Protein AF-A0A534KHG7-F1 (afdb_monomer_lite)

Radius of gyration: 18.41 Å; chains: 1; bounding box: 43×43×61 Å

pLDDT: mean 88.53, std 11.57, range [44.22, 97.75]

Foldseek 3Di:
DDDPPVVVVVLVVLLQVLLVQLLQLLLQLLLCQVCVCVDPPHDPHRDPVVSLVSLLVSLLVSLLSHPDLVSQLSSLVVSLVSSLVSNLVVQVVCVVVVVDDDDNVCSSVVSCVRSVVSSVVSNVSNNVSNVNSNVVNVVVVVVVVVVVVVD

Structure (mmCIF, N/CA/C/O backbone):
data_AF-A0A534KHG7-F1
#
_entry.id   AF-A0A534KHG7-F1
#
loop_
_atom_site.group_PDB
_atom_site.id
_atom_site.type_symbol
_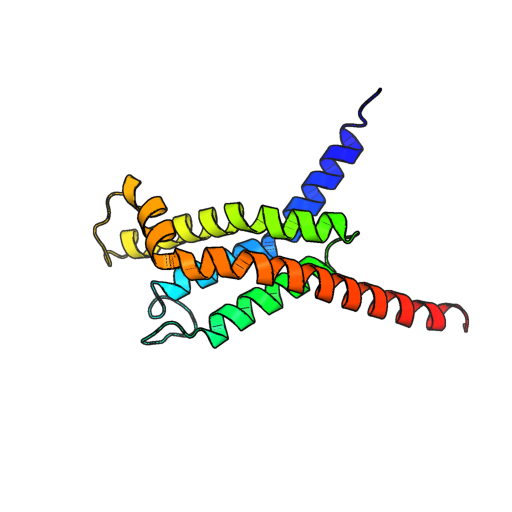atom_site.label_atom_id
_atom_site.label_alt_id
_atom_site.label_comp_id
_atom_site.label_asym_id
_atom_site.label_entity_id
_atom_site.label_seq_id
_atom_site.pdbx_PDB_ins_code
_atom_site.Cartn_x
_atom_site.Cartn_y
_atom_site.Cartn_z
_atom_site.occupancy
_atom_site.B_iso_or_equiv
_atom_site.auth_seq_id
_atom_site.auth_comp_id
_atom_site.auth_asym_id
_atom_site.auth_atom_id
_atom_site.pdbx_PDB_model_num
ATOM 1 N N . MET A 1 1 ? -22.670 29.061 10.679 1.00 51.19 1 MET A N 1
ATOM 2 C CA . MET A 1 1 ? -22.182 27.680 10.879 1.00 51.19 1 MET A CA 1
ATOM 3 C C . MET A 1 1 ? -20.673 27.780 11.065 1.00 51.19 1 MET A C 1
ATOM 5 O O . MET A 1 1 ? -19.969 27.990 10.090 1.00 51.19 1 MET A O 1
ATOM 9 N N . ASN A 1 2 ? -20.199 27.837 12.314 1.00 63.06 2 ASN A N 1
ATOM 10 C CA . ASN A 1 2 ? -18.795 28.132 12.614 1.00 63.06 2 ASN A CA 1
ATOM 11 C C . ASN A 1 2 ? -18.006 26.818 12.528 1.00 63.06 2 ASN A C 1
ATOM 13 O O . ASN A 1 2 ? -18.204 25.932 13.356 1.00 63.06 2 ASN A O 1
ATOM 17 N N . ILE A 1 3 ? -17.216 26.645 11.470 1.00 74.00 3 ILE A N 1
ATOM 18 C CA . ILE A 1 3 ? -16.398 25.445 11.276 1.00 74.00 3 ILE A CA 1
ATOM 19 C C . ILE A 1 3 ? -15.275 25.491 12.312 1.00 74.00 3 ILE A C 1
ATOM 21 O O . ILE A 1 3 ? -14.446 26.399 12.291 1.00 74.00 3 ILE A O 1
ATOM 25 N N . ASP A 1 4 ? -15.244 24.516 13.220 1.00 83.31 4 ASP A N 1
ATOM 26 C CA . ASP A 1 4 ? -14.118 24.351 14.136 1.00 83.31 4 ASP A CA 1
ATOM 27 C C . ASP A 1 4 ? -12.932 23.745 13.375 1.00 83.31 4 ASP A C 1
ATOM 29 O O . ASP A 1 4 ? -12.732 22.526 13.296 1.00 83.31 4 ASP A O 1
ATOM 33 N N . TRP A 1 5 ? -12.143 24.637 12.781 1.00 83.12 5 TRP A N 1
ATOM 34 C CA . TRP A 1 5 ? -10.946 24.322 12.008 1.00 83.12 5 TRP A CA 1
ATOM 35 C C . TRP A 1 5 ? -9.956 23.435 12.772 1.00 83.12 5 TRP A C 1
ATOM 37 O O . TRP A 1 5 ? -9.288 22.593 12.168 1.00 83.12 5 TRP A O 1
ATOM 47 N N . SER A 1 6 ? -9.895 23.551 14.102 1.00 86.44 6 SER A N 1
ATOM 48 C CA . SER A 1 6 ? -8.987 22.758 14.933 1.00 86.44 6 SER A CA 1
ATOM 49 C C . SER A 1 6 ? -9.395 21.282 15.001 1.00 86.44 6 SER A C 1
ATOM 51 O O . SER A 1 6 ? -8.548 20.382 15.018 1.00 86.44 6 SER A O 1
ATOM 53 N N . ALA A 1 7 ? -10.700 21.008 15.039 1.00 84.94 7 ALA A N 1
ATOM 54 C CA . ALA A 1 7 ? -11.245 19.657 15.057 1.00 84.94 7 ALA A CA 1
ATOM 55 C C . ALA A 1 7 ? -11.093 18.993 13.682 1.00 84.94 7 ALA A C 1
ATOM 57 O O . ALA A 1 7 ? -10.686 17.832 13.586 1.00 84.94 7 ALA A O 1
ATOM 58 N N . GLN A 1 8 ? -11.337 19.751 12.611 1.00 85.19 8 GLN A N 1
ATOM 59 C CA . GLN A 1 8 ? -11.199 19.262 11.242 1.00 85.19 8 GLN A CA 1
ATOM 60 C C . GLN A 1 8 ? -9.742 18.939 10.889 1.00 85.19 8 GLN A C 1
ATOM 62 O O . GLN A 1 8 ? -9.472 17.870 10.341 1.00 85.19 8 GLN A O 1
ATOM 67 N N . PHE A 1 9 ? -8.794 19.793 11.280 1.00 89.19 9 PHE A N 1
ATOM 68 C CA . PHE A 1 9 ? -7.367 19.539 11.077 1.00 89.19 9 PHE A CA 1
ATOM 69 C C . PHE A 1 9 ? -6.899 18.259 11.785 1.00 89.19 9 PHE A C 1
ATOM 71 O O . PHE A 1 9 ? -6.248 17.407 11.177 1.00 89.19 9 PHE A O 1
ATOM 78 N N . ARG A 1 10 ? -7.302 18.062 13.049 1.00 89.19 10 ARG A N 1
ATOM 79 C CA . ARG A 1 10 ? -6.991 16.835 13.804 1.00 89.19 10 ARG A CA 1
ATOM 80 C C . ARG A 1 10 ? -7.563 15.587 13.139 1.00 89.19 10 ARG A C 1
ATOM 82 O O . ARG A 1 10 ? -6.877 14.568 13.070 1.00 89.19 10 ARG A O 1
ATOM 89 N N . ARG A 1 11 ? -8.782 15.668 12.600 1.00 87.19 11 ARG A N 1
ATOM 90 C CA . ARG A 1 11 ? -9.397 14.567 11.848 1.00 87.19 11 ARG A CA 1
ATOM 91 C C . ARG A 1 11 ? -8.583 14.209 10.604 1.00 87.19 11 ARG A C 1
ATOM 93 O O . ARG A 1 11 ? -8.289 13.034 10.401 1.00 87.19 11 ARG A O 1
ATOM 100 N N . VAL A 1 12 ? -8.182 15.201 9.809 1.00 88.44 12 VAL A N 1
ATOM 101 C CA . VAL A 1 12 ? -7.363 14.993 8.601 1.00 88.44 12 VAL A CA 1
ATOM 102 C C . VAL A 1 12 ? -6.019 14.358 8.950 1.00 88.44 12 VAL A C 1
ATOM 104 O O . VAL A 1 12 ? -5.627 13.378 8.322 1.00 88.44 12 VAL A O 1
ATOM 107 N N . LEU A 1 13 ? -5.345 14.853 9.991 1.00 90.38 13 LEU A N 1
ATOM 108 C CA . LEU A 1 13 ? -4.064 14.304 10.435 1.00 90.38 13 LEU A CA 1
ATOM 109 C C . LEU A 1 13 ? -4.184 12.833 10.858 1.00 90.38 13 LEU A C 1
ATOM 111 O O . LEU A 1 13 ? -3.314 12.023 10.540 1.00 90.38 13 LEU A O 1
ATOM 115 N N . ARG A 1 14 ? -5.274 12.463 11.543 1.00 88.56 14 ARG A N 1
ATOM 116 C CA . ARG A 1 14 ? -5.538 11.063 11.903 1.00 88.56 14 ARG A CA 1
ATOM 117 C C . ARG A 1 14 ? -5.748 10.189 10.674 1.00 88.56 14 ARG A C 1
ATOM 119 O O . ARG A 1 14 ? -5.131 9.131 10.609 1.00 88.56 14 ARG A O 1
ATOM 126 N N . ILE A 1 15 ? -6.551 10.646 9.710 1.00 91.56 15 ILE A N 1
ATOM 127 C CA . ILE A 1 15 ? -6.797 9.927 8.450 1.00 91.56 15 ILE A CA 1
ATOM 128 C C . ILE A 1 15 ? -5.481 9.704 7.697 1.00 91.56 15 ILE A C 1
ATOM 130 O O . ILE A 1 15 ? -5.182 8.573 7.313 1.00 91.56 15 ILE A O 1
ATOM 134 N N . LEU A 1 16 ? -4.665 10.753 7.559 1.00 90.81 16 LEU A N 1
ATOM 135 C CA . LEU A 1 16 ? -3.343 10.667 6.936 1.00 90.81 16 LEU A CA 1
ATOM 136 C C . LEU A 1 16 ? -2.449 9.665 7.661 1.00 90.81 16 LEU A C 1
ATOM 138 O O . LEU A 1 16 ? -1.847 8.806 7.029 1.00 90.81 16 LEU A O 1
ATOM 142 N N . ARG A 1 17 ? -2.395 9.715 8.995 1.00 91.81 17 ARG A N 1
ATOM 143 C CA . ARG A 1 17 ? -1.602 8.758 9.775 1.00 91.81 17 ARG A CA 1
ATOM 144 C C . ARG A 1 17 ? -2.041 7.318 9.512 1.00 91.81 17 ARG A C 1
ATOM 146 O O . ARG A 1 17 ? -1.200 6.446 9.327 1.00 91.81 17 ARG A O 1
ATOM 153 N N . THR A 1 18 ? -3.348 7.066 9.481 1.00 92.75 18 THR A N 1
ATOM 154 C CA . THR A 1 18 ? -3.896 5.723 9.242 1.00 92.75 18 THR A CA 1
ATOM 155 C C . THR A 1 18 ? -3.683 5.230 7.814 1.00 92.75 18 THR A C 1
ATOM 157 O O . THR A 1 18 ? -3.604 4.021 7.609 1.00 92.75 18 THR A O 1
ATOM 160 N N . SER A 1 19 ? -3.546 6.132 6.836 1.00 94.50 19 SER A N 1
ATOM 161 C CA . SER A 1 19 ? -3.299 5.759 5.442 1.00 94.50 19 SER A CA 1
ATOM 162 C C . SER A 1 19 ? -1.830 5.451 5.145 1.00 94.50 19 SER A C 1
ATOM 164 O O . SER A 1 19 ? -1.561 4.825 4.127 1.00 94.50 19 SER A O 1
ATOM 166 N N . ILE A 1 20 ? -0.881 5.832 6.014 1.00 95.44 20 ILE A N 1
ATOM 167 C CA . ILE A 1 20 ? 0.563 5.611 5.792 1.00 95.44 20 ILE A CA 1
ATOM 168 C C . ILE A 1 20 ? 0.885 4.130 5.581 1.00 95.44 20 ILE A C 1
ATOM 170 O O . ILE A 1 20 ? 1.545 3.780 4.610 1.00 95.44 20 ILE A O 1
ATOM 174 N N . VAL A 1 21 ? 0.420 3.252 6.472 1.00 96.06 21 VAL A N 1
ATOM 175 C CA . VAL A 1 21 ? 0.745 1.816 6.415 1.00 96.06 21 VAL A CA 1
ATOM 176 C C . VAL A 1 21 ? 0.226 1.149 5.130 1.00 96.06 21 VAL A C 1
ATOM 178 O O . VAL A 1 21 ? 1.037 0.554 4.417 1.00 96.06 21 VAL A O 1
ATOM 181 N N . PRO A 1 22 ? -1.069 1.260 4.770 1.00 96.44 22 PRO A N 1
ATOM 182 C CA . PRO A 1 22 ? -1.561 0.712 3.507 1.00 96.44 22 PRO A CA 1
ATOM 183 C C . PRO A 1 22 ? -0.952 1.405 2.277 1.00 96.44 22 PRO A C 1
ATOM 185 O O . PRO A 1 22 ? -0.723 0.740 1.272 1.00 96.44 22 PRO A O 1
ATOM 188 N N . ALA A 1 23 ? -0.617 2.700 2.347 1.00 97.31 23 ALA A N 1
ATOM 189 C CA . ALA A 1 23 ? 0.064 3.394 1.252 1.00 97.31 23 ALA A CA 1
ATOM 190 C C . ALA A 1 23 ? 1.479 2.850 1.016 1.00 97.31 23 ALA A C 1
ATOM 192 O O . ALA A 1 23 ? 1.853 2.594 -0.125 1.00 97.31 23 ALA A O 1
ATOM 193 N N . LEU A 1 24 ? 2.254 2.629 2.081 1.00 97.25 24 LEU A N 1
ATOM 194 C CA . LEU A 1 24 ? 3.588 2.029 1.993 1.00 97.25 24 LEU A CA 1
ATOM 195 C C . LEU A 1 24 ? 3.522 0.616 1.413 1.00 97.25 24 LEU A C 1
ATOM 197 O O . LEU A 1 24 ? 4.305 0.283 0.527 1.00 97.25 24 LEU A O 1
ATOM 201 N N . ALA A 1 25 ? 2.565 -0.194 1.868 1.00 97.44 25 ALA A N 1
ATOM 202 C CA . ALA A 1 25 ? 2.354 -1.539 1.346 1.00 97.44 25 ALA A CA 1
ATOM 203 C C . ALA A 1 25 ? 1.962 -1.533 -0.136 1.00 97.44 25 ALA A C 1
ATOM 205 O O . ALA A 1 25 ? 2.487 -2.334 -0.908 1.00 97.44 25 ALA A O 1
ATOM 206 N N . LEU A 1 26 ? 1.093 -0.610 -0.554 1.00 97.75 26 LEU A N 1
ATOM 207 C CA . LEU A 1 26 ? 0.738 -0.433 -1.959 1.00 97.75 26 LEU A CA 1
ATOM 208 C C . LEU A 1 26 ? 1.942 0.007 -2.798 1.00 97.75 26 LEU A C 1
ATOM 210 O O . LEU A 1 26 ? 2.215 -0.598 -3.828 1.00 97.75 26 LEU A O 1
ATOM 214 N N . GLY A 1 27 ? 2.690 1.013 -2.342 1.00 96.88 27 GLY A N 1
ATOM 215 C CA . GLY A 1 27 ? 3.882 1.494 -3.041 1.00 96.88 27 GLY A CA 1
ATOM 216 C C . GLY A 1 27 ? 4.924 0.392 -3.224 1.00 96.88 27 GLY A C 1
ATOM 217 O O . GLY A 1 27 ? 5.421 0.176 -4.329 1.00 96.88 27 GLY A O 1
ATOM 218 N N . TYR A 1 28 ? 5.187 -0.363 -2.156 1.00 96.19 28 TYR A N 1
ATOM 219 C CA . TYR A 1 28 ? 6.080 -1.515 -2.188 1.00 96.19 28 TYR A CA 1
ATOM 220 C C . TYR A 1 28 ? 5.568 -2.624 -3.117 1.00 96.19 28 TYR A C 1
ATOM 222 O O . TYR A 1 28 ? 6.331 -3.103 -3.946 1.00 96.19 28 TYR A O 1
ATOM 230 N N . THR A 1 29 ? 4.301 -3.038 -3.017 1.00 96.94 29 THR A N 1
ATOM 231 C CA . THR A 1 29 ? 3.778 -4.159 -3.823 1.00 96.94 29 THR A CA 1
ATOM 232 C C . THR A 1 29 ? 3.641 -3.809 -5.301 1.00 96.94 29 THR A C 1
ATOM 234 O O . THR A 1 29 ? 3.900 -4.662 -6.146 1.00 96.94 29 THR A O 1
ATOM 237 N N . ALA A 1 30 ? 3.306 -2.559 -5.630 1.00 96.56 30 ALA A N 1
ATOM 238 C CA . ALA A 1 30 ? 3.332 -2.061 -7.001 1.00 96.56 30 ALA A CA 1
ATOM 239 C C . ALA A 1 30 ? 4.758 -2.100 -7.569 1.00 96.56 30 ALA A C 1
ATOM 241 O O . ALA A 1 30 ? 4.965 -2.603 -8.671 1.00 96.56 30 ALA A O 1
ATOM 242 N N . PHE A 1 31 ? 5.756 -1.664 -6.796 1.00 94.50 31 PHE A N 1
ATOM 243 C CA . PHE A 1 31 ? 7.158 -1.747 -7.204 1.00 94.50 31 PHE A CA 1
ATOM 244 C C . PHE A 1 31 ? 7.649 -3.204 -7.327 1.00 94.50 31 PHE A C 1
ATOM 246 O O . PHE A 1 31 ? 8.226 -3.567 -8.350 1.00 94.50 31 PHE A O 1
ATOM 253 N N . TYR A 1 32 ? 7.344 -4.061 -6.347 1.00 94.81 32 TYR A N 1
ATOM 254 C CA . TYR A 1 32 ? 7.644 -5.501 -6.349 1.00 94.81 32 TYR A CA 1
ATOM 255 C C . TYR A 1 32 ? 7.027 -6.220 -7.556 1.00 94.81 32 TYR A C 1
ATOM 257 O O . TYR A 1 32 ? 7.652 -7.108 -8.122 1.00 94.81 32 TYR A O 1
ATOM 265 N N . SER A 1 33 ? 5.827 -5.819 -7.990 1.00 95.06 33 SER A N 1
ATOM 266 C CA . SER A 1 33 ? 5.160 -6.440 -9.141 1.00 95.06 33 SER A CA 1
ATOM 267 C C . SER A 1 33 ? 5.889 -6.239 -10.469 1.00 95.06 33 SER A C 1
ATOM 269 O O . SER A 1 33 ? 5.744 -7.057 -11.371 1.00 95.06 33 SER A O 1
ATOM 271 N N . ILE A 1 34 ? 6.685 -5.173 -10.571 1.00 92.19 34 ILE A N 1
ATOM 272 C CA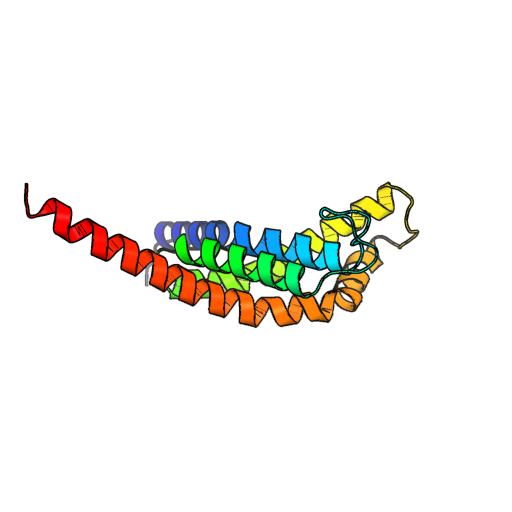 . ILE A 1 34 ? 7.461 -4.838 -11.768 1.00 92.19 34 ILE A CA 1
ATOM 273 C C . ILE A 1 34 ? 8.913 -5.300 -11.610 1.00 92.19 34 ILE A C 1
ATOM 275 O O . ILE A 1 34 ? 9.516 -5.796 -12.558 1.00 92.19 34 ILE A O 1
ATOM 279 N N . TYR A 1 35 ? 9.473 -5.156 -10.405 1.00 89.38 35 TYR A N 1
ATOM 280 C CA . TYR A 1 35 ? 10.877 -5.436 -10.105 1.00 89.38 35 TYR A CA 1
ATOM 281 C C . TYR A 1 35 ? 11.036 -6.420 -8.927 1.00 89.38 35 TYR A C 1
ATOM 283 O O . TYR A 1 35 ? 11.616 -6.067 -7.891 1.00 89.38 35 TYR A O 1
ATOM 291 N N . PRO A 1 36 ? 10.569 -7.676 -9.061 1.00 90.69 36 PRO A N 1
ATOM 292 C CA . PRO A 1 36 ? 10.653 -8.682 -7.994 1.00 90.69 36 PRO A CA 1
ATOM 293 C C . PRO A 1 36 ? 12.099 -9.079 -7.649 1.00 90.69 36 PRO A C 1
ATOM 295 O O . PRO A 1 36 ? 12.376 -9.569 -6.556 1.00 90.69 36 PRO A O 1
ATOM 298 N N . SER A 1 37 ? 13.043 -8.834 -8.559 1.00 88.38 37 SER A N 1
ATOM 299 C CA . SER A 1 37 ? 14.474 -9.081 -8.360 1.00 88.38 37 SER A CA 1
ATOM 300 C C . SER A 1 37 ? 15.201 -7.948 -7.623 1.00 88.38 37 SER A C 1
ATOM 302 O O . SER A 1 37 ? 16.270 -8.175 -7.061 1.00 88.38 37 SER A O 1
ATOM 304 N N . ALA A 1 38 ? 14.627 -6.740 -7.589 1.00 85.94 38 ALA A N 1
ATOM 305 C CA . ALA A 1 38 ? 15.198 -5.553 -6.938 1.00 85.94 38 ALA A CA 1
ATOM 306 C C . ALA A 1 38 ? 14.577 -5.276 -5.556 1.00 85.94 38 ALA A C 1
ATOM 308 O O . ALA A 1 38 ? 14.683 -4.178 -5.009 1.00 85.94 38 ALA A O 1
ATOM 309 N N . THR A 1 39 ? 13.871 -6.258 -5.006 1.00 86.62 39 THR A N 1
ATOM 310 C CA . THR A 1 39 ? 13.073 -6.144 -3.788 1.00 86.62 39 THR A CA 1
ATOM 311 C C . THR A 1 39 ? 13.213 -7.411 -2.951 1.00 86.62 39 THR A C 1
ATOM 313 O O . THR A 1 39 ? 13.703 -8.434 -3.417 1.00 86.62 39 THR A O 1
ATOM 316 N N . PHE A 1 40 ? 12.809 -7.347 -1.682 1.00 85.25 40 PHE A N 1
ATOM 317 C CA . PHE A 1 40 ? 12.720 -8.534 -0.835 1.00 85.25 40 PHE A CA 1
ATOM 318 C C . PHE A 1 40 ? 11.264 -9.003 -0.754 1.00 85.25 40 PHE A C 1
ATOM 320 O O . PHE A 1 40 ? 10.426 -8.152 -0.463 1.00 85.25 40 PHE A O 1
ATOM 327 N N . PRO A 1 41 ? 10.952 -10.302 -0.913 1.00 89.12 41 PRO A N 1
ATOM 328 C CA . PRO A 1 41 ? 11.885 -11.385 -1.219 1.00 89.12 41 PRO A CA 1
ATOM 329 C C . PRO A 1 41 ? 12.346 -11.343 -2.680 1.00 89.12 41 PRO A C 1
ATOM 331 O O . PRO A 1 41 ? 11.544 -11.113 -3.580 1.00 89.12 41 PRO A O 1
ATOM 334 N N . VAL A 1 42 ? 13.634 -11.612 -2.912 1.00 89.38 42 VAL A N 1
ATOM 335 C CA . VAL A 1 42 ? 14.188 -11.660 -4.272 1.00 89.38 42 VAL A CA 1
ATOM 336 C C . VAL A 1 42 ? 13.600 -12.867 -4.995 1.00 89.38 42 VAL A C 1
ATOM 338 O O . VAL A 1 42 ? 13.690 -13.995 -4.507 1.00 89.38 42 VAL A O 1
ATOM 341 N N . SER A 1 43 ? 12.981 -12.632 -6.148 1.00 90.44 43 SER A N 1
ATOM 342 C CA . SER A 1 43 ? 12.321 -13.669 -6.950 1.00 90.44 43 SER A CA 1
ATOM 343 C C . SER A 1 43 ? 12.455 -13.380 -8.446 1.00 90.44 43 SER A C 1
ATOM 345 O O . SER A 1 43 ? 12.689 -12.235 -8.836 1.00 90.44 43 SER A O 1
ATOM 347 N N . SER A 1 44 ? 12.348 -14.423 -9.280 1.00 86.62 44 SER A N 1
ATOM 348 C CA . SER A 1 44 ? 12.314 -14.264 -10.743 1.00 86.62 44 SER A CA 1
ATOM 349 C C . SER A 1 44 ? 11.034 -13.568 -11.194 1.00 86.62 44 SER A C 1
ATOM 351 O O . SER A 1 44 ? 11.081 -12.696 -12.053 1.00 86.62 44 SER A O 1
ATOM 353 N N . ASP A 1 45 ? 9.917 -13.923 -10.558 1.00 90.94 45 ASP A N 1
ATOM 354 C CA . ASP A 1 45 ? 8.579 -13.456 -10.889 1.00 90.94 45 ASP A CA 1
ATOM 355 C C . ASP A 1 45 ? 7.865 -12.948 -9.640 1.00 90.94 45 ASP A C 1
ATOM 357 O O . ASP A 1 45 ? 8.062 -13.452 -8.530 1.00 90.94 45 ASP A O 1
ATOM 361 N N . ALA A 1 46 ? 6.993 -11.961 -9.829 1.00 91.75 46 ALA A N 1
ATOM 362 C CA . ALA A 1 46 ? 6.212 -11.407 -8.739 1.00 91.75 46 ALA A CA 1
ATOM 363 C C . ALA A 1 46 ? 5.191 -12.430 -8.216 1.00 91.75 46 ALA A C 1
ATOM 365 O O . ALA A 1 46 ? 4.278 -12.860 -8.924 1.00 91.75 46 ALA A O 1
ATOM 366 N N . SER A 1 47 ? 5.303 -12.785 -6.935 1.00 94.00 47 SER A N 1
ATOM 367 C CA . SER A 1 47 ? 4.339 -13.667 -6.279 1.00 94.00 47 SER A CA 1
ATOM 368 C C . SER A 1 47 ? 3.035 -12.933 -5.969 1.00 94.00 47 SER A C 1
ATOM 370 O O . SER A 1 47 ? 2.974 -12.064 -5.095 1.00 94.00 47 SER A O 1
ATOM 372 N N . PHE A 1 48 ? 1.955 -13.343 -6.636 1.00 93.69 48 PHE A N 1
ATOM 373 C CA . PHE A 1 48 ? 0.609 -12.835 -6.367 1.00 93.69 48 PHE A CA 1
ATOM 374 C C . PHE A 1 48 ? 0.182 -13.052 -4.907 1.00 93.69 48 PHE A C 1
ATOM 376 O O . PHE A 1 48 ? -0.376 -12.154 -4.276 1.00 93.69 48 PHE A O 1
ATOM 383 N N . GLY A 1 49 ? 0.493 -14.225 -4.346 1.00 95.44 49 GLY A N 1
ATOM 384 C CA . GLY A 1 49 ? 0.194 -14.537 -2.949 1.00 95.44 49 GLY A CA 1
ATOM 385 C C . GLY A 1 49 ? 0.915 -13.602 -1.977 1.00 95.44 49 GLY A C 1
ATOM 386 O O . GLY A 1 49 ? 0.319 -13.161 -0.997 1.00 95.44 49 GLY A O 1
ATOM 387 N N . TRP A 1 50 ? 2.166 -13.239 -2.277 1.00 96.00 50 TRP A N 1
ATOM 388 C CA . TRP A 1 50 ? 2.930 -12.291 -1.467 1.00 96.00 50 TRP A CA 1
ATOM 389 C C . TRP A 1 50 ? 2.360 -10.871 -1.541 1.00 96.00 50 TRP A C 1
ATOM 391 O O . TRP A 1 50 ? 2.184 -10.225 -0.509 1.00 96.00 50 TRP A O 1
ATOM 401 N N . ILE A 1 51 ? 1.998 -10.414 -2.743 1.00 96.31 51 ILE A N 1
ATOM 402 C CA . ILE A 1 51 ? 1.341 -9.115 -2.949 1.00 96.31 51 ILE A CA 1
ATOM 403 C C . ILE A 1 51 ? 0.063 -9.025 -2.108 1.00 96.31 51 ILE A C 1
ATOM 405 O O . ILE A 1 51 ? -0.109 -8.071 -1.347 1.00 96.31 51 ILE A O 1
ATOM 409 N N . LEU A 1 52 ? -0.811 -10.033 -2.194 1.00 96.81 52 LEU A N 1
ATOM 410 C CA . LEU A 1 52 ? -2.055 -10.053 -1.425 1.00 96.81 52 LEU A CA 1
ATOM 411 C C . LEU A 1 52 ? -1.815 -10.102 0.082 1.00 96.81 52 LEU A C 1
ATOM 413 O O . LEU A 1 52 ? -2.500 -9.394 0.819 1.00 96.81 52 LEU A O 1
ATOM 417 N N . LEU A 1 53 ? -0.853 -10.906 0.539 1.00 96.94 53 LEU A N 1
ATOM 418 C CA . LEU A 1 53 ? -0.496 -10.996 1.951 1.00 96.94 53 LEU A CA 1
ATOM 419 C C . LEU A 1 53 ? -0.090 -9.620 2.491 1.00 96.94 53 LEU A C 1
ATOM 421 O O . LEU A 1 53 ? -0.670 -9.148 3.465 1.00 96.94 53 LEU A O 1
ATOM 425 N N . VAL A 1 54 ? 0.863 -8.955 1.831 1.00 97.50 54 VAL A N 1
ATOM 426 C CA . VAL A 1 54 ? 1.383 -7.654 2.268 1.00 97.50 54 VAL A CA 1
ATOM 427 C C . VAL A 1 54 ? 0.281 -6.595 2.272 1.00 97.50 54 VAL A C 1
ATOM 429 O O . VAL A 1 54 ? 0.125 -5.888 3.270 1.00 97.50 54 VAL A O 1
ATOM 432 N N . LEU A 1 55 ? -0.522 -6.519 1.205 1.00 97.50 55 LEU A N 1
ATOM 433 C CA . LEU A 1 55 ? -1.647 -5.586 1.128 1.00 97.50 55 LEU A CA 1
ATOM 434 C C . LEU A 1 55 ? -2.669 -5.841 2.240 1.00 97.50 55 LEU A C 1
ATOM 436 O O . LEU A 1 55 ? -3.057 -4.905 2.941 1.00 97.50 55 LEU A O 1
ATOM 440 N N . LEU A 1 56 ? -3.090 -7.092 2.438 1.00 97.00 56 LEU A N 1
ATOM 441 C CA . LEU A 1 56 ? -4.109 -7.437 3.426 1.00 97.00 56 LEU A CA 1
ATOM 442 C C . LEU A 1 56 ? -3.615 -7.172 4.849 1.00 97.00 56 LEU A C 1
ATOM 444 O O . LEU A 1 56 ? -4.314 -6.525 5.627 1.00 97.00 56 LEU A O 1
ATOM 448 N N . THR A 1 57 ? -2.405 -7.618 5.189 1.00 97.38 57 THR A N 1
ATOM 449 C CA . THR A 1 57 ? -1.820 -7.401 6.516 1.00 97.38 57 THR A CA 1
ATOM 450 C C . THR A 1 57 ? -1.696 -5.910 6.820 1.00 97.38 57 THR A C 1
ATOM 452 O O . THR A 1 57 ? -2.133 -5.462 7.882 1.00 97.38 57 THR A O 1
ATOM 455 N N . ALA A 1 58 ? -1.176 -5.116 5.883 1.00 97.12 58 ALA A N 1
ATOM 456 C CA . ALA A 1 58 ? -1.051 -3.672 6.055 1.00 97.12 58 ALA A CA 1
ATOM 457 C C . ALA A 1 58 ? -2.411 -2.974 6.187 1.00 97.12 58 ALA A C 1
ATOM 459 O O . ALA A 1 58 ? -2.572 -2.078 7.018 1.00 97.12 58 ALA A O 1
ATOM 460 N N . SER A 1 59 ? -3.405 -3.415 5.418 1.00 96.56 59 SER A N 1
ATOM 461 C CA . SER A 1 59 ? -4.766 -2.877 5.461 1.00 96.56 59 SER A CA 1
ATOM 462 C C . SER A 1 59 ? -5.460 -3.164 6.787 1.00 96.56 59 SER A C 1
ATOM 464 O O . SER A 1 59 ? -6.086 -2.273 7.357 1.00 96.56 59 SER A O 1
ATOM 466 N N . VAL A 1 60 ? -5.300 -4.378 7.324 1.00 97.25 60 VAL A N 1
ATOM 467 C CA . VAL A 1 60 ? -5.791 -4.744 8.661 1.00 97.25 60 VAL A CA 1
ATOM 468 C C . VAL A 1 60 ? -5.130 -3.877 9.730 1.00 97.25 60 VAL A C 1
ATOM 470 O O . VAL A 1 60 ? -5.819 -3.314 10.582 1.00 97.25 60 VAL A O 1
ATOM 473 N N . VAL A 1 61 ? -3.811 -3.693 9.657 1.00 96.19 61 VAL A N 1
ATOM 474 C CA . VAL A 1 61 ? -3.068 -2.833 10.588 1.00 96.19 61 VAL A CA 1
ATOM 475 C C . VAL A 1 61 ? -3.519 -1.371 10.490 1.00 96.19 61 VAL A C 1
ATOM 477 O O . VAL A 1 61 ? -3.683 -0.715 11.520 1.00 96.19 61 VAL A O 1
ATOM 480 N N . GLY A 1 62 ? -3.760 -0.852 9.283 1.00 93.38 62 GLY A N 1
ATOM 481 C CA . GLY A 1 62 ? -4.333 0.481 9.072 1.00 93.38 62 GLY A CA 1
ATOM 482 C C . GLY A 1 62 ? -5.733 0.606 9.681 1.00 93.38 62 GLY A C 1
ATOM 483 O O . GLY A 1 62 ? -6.011 1.550 10.424 1.00 93.38 62 GLY A O 1
ATOM 484 N N . GLY A 1 63 ? -6.583 -0.402 9.464 1.00 93.38 63 GLY A N 1
ATOM 485 C CA . GLY A 1 63 ? -7.916 -0.507 10.055 1.00 93.38 63 GLY A CA 1
ATOM 486 C C . GLY A 1 63 ? -7.893 -0.475 11.581 1.00 93.38 63 GLY A C 1
ATOM 487 O O . GLY A 1 63 ? -8.658 0.268 12.183 1.00 93.38 63 GLY A O 1
ATOM 488 N N . MET A 1 64 ? -6.973 -1.193 12.228 1.00 94.62 64 MET A N 1
ATOM 489 C CA . MET A 1 64 ? -6.843 -1.207 13.694 1.00 94.62 64 MET A CA 1
ATOM 490 C C . MET A 1 64 ? -6.442 0.153 14.297 1.00 94.62 64 MET A C 1
ATOM 492 O O . MET A 1 64 ? -6.711 0.414 15.474 1.00 94.62 64 MET A O 1
ATOM 496 N N . GLN A 1 65 ? -5.786 1.021 13.523 1.00 93.06 65 GLN A N 1
ATOM 497 C CA . GLN A 1 65 ? -5.314 2.328 13.994 1.00 93.06 65 GLN A CA 1
ATOM 498 C C . GLN A 1 65 ? -6.392 3.415 13.968 1.00 93.06 65 GLN A C 1
ATOM 500 O O . GLN A 1 65 ? -6.297 4.380 14.734 1.00 93.06 65 GLN A O 1
ATOM 505 N N . ALA A 1 66 ? -7.393 3.284 13.097 1.00 91.31 66 ALA A N 1
ATOM 506 C CA . ALA A 1 66 ? -8.457 4.270 12.953 1.00 91.31 66 ALA A CA 1
ATOM 507 C C . ALA A 1 66 ? -9.378 4.299 14.178 1.00 91.31 66 ALA A C 1
ATOM 509 O O . ALA A 1 66 ? -9.618 3.274 14.820 1.00 91.31 66 ALA A O 1
ATOM 510 N N . GLU A 1 67 ? -9.889 5.480 14.539 1.00 88.19 67 GLU A N 1
ATOM 511 C CA . GLU A 1 67 ? -10.795 5.600 15.683 1.00 88.19 67 GLU A CA 1
ATOM 512 C C . GLU A 1 67 ? -12.200 5.113 15.368 1.00 88.19 67 GLU A C 1
ATO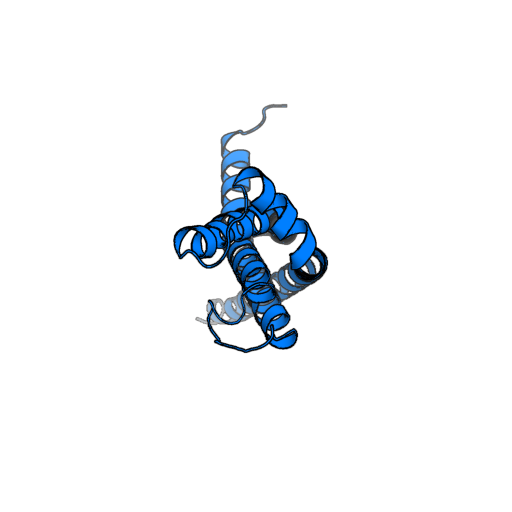M 514 O O . GLU A 1 67 ? -12.802 4.473 16.229 1.00 88.19 67 GLU A O 1
ATOM 519 N N . TYR A 1 68 ? -12.651 5.377 14.144 1.00 90.25 68 TYR A N 1
ATOM 520 C CA . TYR A 1 68 ? -13.977 5.052 13.641 1.00 90.25 68 TYR A CA 1
ATOM 521 C C . TYR A 1 68 ? -13.875 4.347 12.289 1.00 90.25 68 TYR A C 1
ATOM 523 O O . TYR A 1 68 ? -12.972 4.636 11.499 1.00 90.25 68 TYR A O 1
ATOM 531 N N . LEU A 1 69 ? -14.868 3.513 11.969 1.00 90.38 69 LEU A N 1
ATOM 532 C CA . LEU A 1 69 ? -14.954 2.835 10.674 1.00 90.38 69 LEU A CA 1
ATOM 533 C C . LEU A 1 69 ? -14.912 3.817 9.497 1.00 90.38 69 LEU A C 1
ATOM 535 O O . LEU A 1 69 ? -14.204 3.580 8.524 1.00 90.38 69 LEU A O 1
ATOM 539 N N . GLN A 1 70 ? -15.608 4.952 9.599 1.00 93.06 70 GLN A N 1
ATOM 540 C CA . GLN A 1 70 ? -15.597 5.959 8.537 1.00 93.06 70 GLN A CA 1
ATOM 541 C C . GLN A 1 70 ? -14.183 6.504 8.275 1.00 93.06 70 GLN A C 1
ATOM 543 O O . GLN A 1 70 ? -13.808 6.693 7.124 1.00 93.06 70 GLN A O 1
ATOM 548 N N . GLU A 1 71 ? -13.382 6.732 9.321 1.00 91.56 71 GLU A N 1
ATOM 549 C CA . GLU A 1 71 ? -11.989 7.167 9.157 1.00 91.56 71 GLU A CA 1
ATOM 550 C C . GLU A 1 71 ? -11.140 6.070 8.510 1.00 91.56 71 GLU A C 1
ATOM 552 O O . GLU A 1 71 ? -10.356 6.371 7.616 1.00 91.56 71 GLU A O 1
ATOM 557 N N . ALA A 1 72 ? -11.342 4.808 8.904 1.00 92.56 72 ALA A N 1
ATOM 558 C CA . ALA A 1 72 ? -10.638 3.661 8.332 1.00 92.56 72 ALA A CA 1
ATOM 559 C C . ALA A 1 72 ? -10.901 3.521 6.824 1.00 92.56 72 ALA A C 1
ATOM 561 O O . ALA A 1 72 ? -9.970 3.336 6.044 1.00 92.56 72 ALA A O 1
ATOM 562 N N . LEU A 1 73 ? -12.163 3.661 6.408 1.00 94.69 73 LEU A N 1
ATOM 563 C CA . LEU A 1 73 ? -12.560 3.584 5.001 1.00 94.69 73 LEU A CA 1
ATOM 564 C C . LEU A 1 73 ? -12.006 4.761 4.191 1.00 94.69 73 LEU A C 1
ATOM 566 O O . LEU A 1 73 ? -11.472 4.562 3.104 1.00 94.69 73 LEU A O 1
ATOM 570 N N . VAL A 1 74 ? -12.068 5.985 4.724 1.00 95.44 74 VAL A N 1
ATOM 571 C CA . VAL A 1 74 ? -11.487 7.155 4.044 1.00 95.44 74 VAL A CA 1
ATOM 572 C C . VAL A 1 74 ? -9.968 7.015 3.929 1.00 95.44 74 VAL A C 1
ATOM 574 O O . VAL A 1 74 ? -9.408 7.311 2.878 1.00 95.44 74 VAL A O 1
ATOM 577 N N . ALA A 1 75 ? -9.297 6.514 4.967 1.00 93.69 75 ALA A N 1
ATOM 578 C CA . ALA A 1 75 ? -7.862 6.255 4.942 1.00 93.69 75 ALA A CA 1
ATOM 579 C C . ALA A 1 75 ? -7.477 5.165 3.930 1.00 93.69 75 ALA A C 1
ATOM 581 O O . ALA A 1 75 ? -6.468 5.312 3.243 1.00 93.69 75 ALA A O 1
ATOM 582 N N . ALA A 1 76 ? -8.291 4.115 3.788 1.00 93.88 76 ALA A N 1
ATOM 583 C CA . ALA A 1 76 ? -8.112 3.066 2.782 1.00 93.88 76 ALA A CA 1
ATOM 584 C C . ALA A 1 76 ? -8.153 3.617 1.346 1.00 93.88 76 ALA A C 1
ATOM 586 O O . ALA A 1 76 ? -7.351 3.206 0.508 1.00 93.88 76 ALA A O 1
ATOM 587 N N . VAL A 1 77 ? -9.041 4.581 1.076 1.00 95.75 77 VAL A N 1
ATOM 588 C CA . VAL A 1 77 ? -9.111 5.278 -0.219 1.00 95.75 77 VAL A CA 1
ATOM 589 C C . VAL A 1 77 ? -7.949 6.258 -0.384 1.00 95.75 77 VAL A C 1
ATOM 591 O O . VAL A 1 77 ? -7.308 6.277 -1.430 1.00 95.75 77 VAL A O 1
ATOM 594 N N . ALA A 1 78 ? -7.629 7.036 0.653 1.00 95.38 78 ALA A N 1
ATOM 595 C CA . ALA A 1 78 ? -6.516 7.988 0.639 1.00 95.38 78 ALA A CA 1
ATOM 596 C C . ALA A 1 78 ? -5.148 7.304 0.473 1.00 95.38 78 ALA A C 1
ATOM 598 O O . ALA A 1 78 ? -4.208 7.911 -0.037 1.00 95.38 78 ALA A O 1
ATOM 599 N N . ALA A 1 79 ? -5.033 6.033 0.860 1.00 95.69 79 ALA A N 1
ATOM 600 C CA . ALA A 1 79 ? -3.833 5.237 0.658 1.00 95.69 79 ALA A CA 1
ATOM 601 C C . ALA A 1 79 ? -3.525 4.972 -0.824 1.00 95.69 79 ALA A C 1
ATOM 603 O O . ALA A 1 79 ? -2.359 4.780 -1.154 1.00 95.69 79 ALA A O 1
ATOM 604 N N . LEU A 1 80 ? -4.525 5.002 -1.717 1.00 95.81 80 LEU A N 1
ATOM 605 C CA . LEU A 1 80 ? -4.332 4.766 -3.152 1.00 95.81 80 LEU A CA 1
ATOM 606 C C . LEU A 1 80 ? -3.425 5.817 -3.815 1.00 95.81 80 LEU A C 1
ATOM 608 O O . LEU A 1 80 ? -2.374 5.434 -4.333 1.00 95.81 80 LEU A O 1
ATOM 612 N N . PRO A 1 81 ? -3.752 7.129 -3.791 1.00 96.50 81 PRO A N 1
ATOM 613 C CA . PRO A 1 81 ? -2.888 8.139 -4.399 1.00 96.50 81 PRO A CA 1
ATOM 614 C C . PRO A 1 81 ? -1.521 8.222 -3.709 1.00 96.50 81 PRO A C 1
ATOM 616 O O . PRO A 1 81 ? -0.514 8.439 -4.378 1.00 96.50 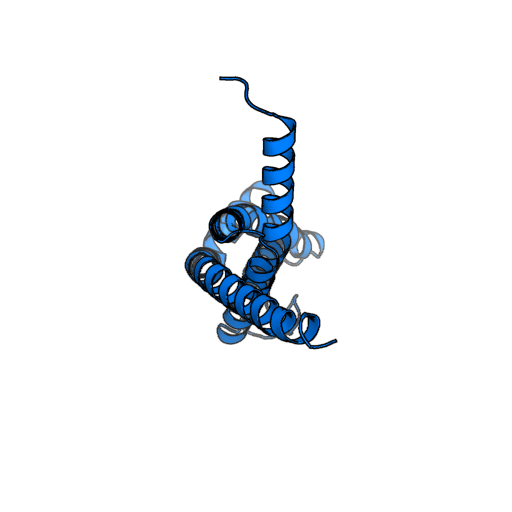81 PRO A O 1
ATOM 619 N N . LEU A 1 82 ? -1.463 8.005 -2.389 1.00 96.31 82 LEU A N 1
ATOM 620 C CA . LEU A 1 82 ? -0.204 8.001 -1.641 1.00 96.31 82 LEU A CA 1
ATOM 621 C C . LEU A 1 82 ? 0.690 6.819 -2.036 1.00 96.31 82 LEU A C 1
ATOM 623 O O . LEU A 1 82 ? 1.878 7.003 -2.285 1.00 96.31 82 LEU A O 1
ATOM 627 N N . GLY A 1 83 ? 0.127 5.615 -2.125 1.00 96.88 83 GLY A N 1
ATOM 628 C CA . GLY A 1 83 ? 0.855 4.419 -2.533 1.00 96.88 83 GLY A CA 1
ATOM 629 C C . GLY A 1 83 ? 1.304 4.482 -3.987 1.00 96.88 83 GLY A C 1
ATOM 630 O O . GLY A 1 83 ? 2.435 4.113 -4.284 1.00 96.88 83 GLY A O 1
ATOM 631 N N . PHE A 1 84 ? 0.478 5.036 -4.878 1.00 96.38 84 PHE A N 1
ATOM 632 C CA . PHE A 1 84 ? 0.881 5.306 -6.257 1.00 96.38 84 PHE A CA 1
ATOM 633 C C . PHE A 1 84 ? 2.067 6.278 -6.324 1.00 96.38 84 PHE A C 1
ATOM 635 O O . PHE A 1 84 ? 3.069 5.974 -6.966 1.00 96.38 84 PHE A O 1
ATOM 642 N N . ALA A 1 85 ? 1.998 7.410 -5.617 1.00 96.25 85 ALA A N 1
ATOM 643 C CA . ALA A 1 85 ? 3.102 8.367 -5.566 1.00 96.25 85 ALA A CA 1
ATOM 644 C C . ALA A 1 85 ? 4.392 7.725 -5.024 1.00 96.25 85 ALA A C 1
ATOM 646 O O . ALA A 1 85 ? 5.472 7.953 -5.565 1.00 96.25 85 ALA A O 1
ATOM 647 N N . LEU A 1 86 ? 4.281 6.870 -4.004 1.00 95.88 86 LEU A N 1
ATOM 648 C CA . LEU A 1 86 ? 5.410 6.105 -3.474 1.00 95.88 86 LEU A CA 1
ATOM 649 C C . LEU A 1 86 ? 5.974 5.109 -4.492 1.00 95.88 86 LEU A C 1
ATOM 651 O O . LEU A 1 86 ? 7.189 5.029 -4.632 1.00 95.88 86 LEU A O 1
ATOM 655 N N . ALA A 1 87 ? 5.129 4.386 -5.230 1.00 94.31 87 ALA A N 1
ATOM 656 C CA . ALA A 1 87 ? 5.578 3.482 -6.289 1.00 94.31 87 ALA A CA 1
ATOM 657 C C . ALA A 1 87 ? 6.354 4.234 -7.381 1.00 94.31 87 ALA A C 1
ATOM 659 O O . ALA A 1 87 ? 7.406 3.774 -7.816 1.00 94.31 87 ALA A O 1
ATOM 660 N N . VAL A 1 88 ? 5.873 5.418 -7.776 1.00 92.94 88 VAL A N 1
ATOM 661 C CA . VAL A 1 88 ? 6.562 6.307 -8.724 1.00 92.94 88 VAL A CA 1
ATOM 662 C C . VAL A 1 88 ? 7.916 6.755 -8.179 1.00 92.94 88 VAL A C 1
ATOM 664 O O . VAL A 1 88 ? 8.914 6.662 -8.887 1.00 92.94 88 VAL A O 1
ATOM 667 N N . LEU A 1 89 ? 7.979 7.183 -6.915 1.00 92.69 89 LEU A N 1
ATOM 668 C CA . LEU A 1 89 ? 9.239 7.561 -6.267 1.00 92.69 89 LEU A CA 1
ATOM 669 C C . LEU A 1 89 ? 10.233 6.393 -6.219 1.00 92.69 89 LEU A C 1
ATOM 671 O O . LEU A 1 89 ? 11.407 6.574 -6.535 1.00 92.69 89 LEU A O 1
ATOM 675 N N . LEU A 1 90 ? 9.766 5.190 -5.880 1.00 90.94 90 LEU A N 1
ATOM 676 C CA . LEU A 1 90 ? 10.595 3.984 -5.877 1.00 90.94 90 LEU A CA 1
ATOM 677 C C . LEU A 1 90 ? 11.069 3.622 -7.285 1.00 90.94 90 LEU A C 1
ATOM 679 O O . LEU A 1 90 ? 12.219 3.235 -7.449 1.00 90.94 90 LEU A O 1
ATOM 683 N N . ALA A 1 91 ? 10.245 3.810 -8.313 1.00 87.75 91 ALA A N 1
ATOM 684 C CA . ALA A 1 91 ? 10.601 3.517 -9.700 1.00 87.75 91 ALA A CA 1
ATOM 685 C C . ALA A 1 91 ? 11.739 4.387 -10.253 1.00 87.75 91 ALA A C 1
ATOM 687 O O . ALA A 1 91 ? 12.413 3.974 -11.194 1.00 87.75 91 ALA A O 1
ATOM 688 N N . PHE A 1 92 ? 12.024 5.541 -9.643 1.00 85.00 92 PHE A N 1
ATOM 689 C CA . PHE A 1 92 ? 13.230 6.301 -9.975 1.00 85.00 92 PHE A CA 1
ATOM 690 C C . PHE A 1 92 ? 14.518 5.608 -9.514 1.00 85.00 92 PHE A C 1
ATOM 692 O O . PHE A 1 92 ? 15.561 5.805 -10.133 1.00 85.00 92 PHE A O 1
ATOM 699 N N . THR A 1 93 ? 14.475 4.765 -8.475 1.00 82.38 93 THR A N 1
ATOM 700 C CA . THR A 1 93 ? 15.676 4.077 -7.965 1.00 82.38 93 THR A CA 1
ATOM 701 C C . THR A 1 93 ? 16.348 3.148 -8.988 1.00 82.38 93 THR A C 1
ATOM 703 O O . THR A 1 93 ? 17.556 3.304 -9.171 1.00 82.38 93 THR A O 1
ATOM 706 N N . PRO A 1 94 ? 15.649 2.258 -9.730 1.00 73.38 94 PRO A N 1
ATOM 707 C CA . PRO A 1 94 ? 16.283 1.486 -10.800 1.00 73.38 94 PRO A CA 1
ATOM 708 C C . PRO A 1 94 ? 16.776 2.366 -11.957 1.00 73.38 94 PRO A C 1
ATOM 710 O O . PRO A 1 94 ? 17.780 2.026 -12.580 1.00 73.38 94 PRO A O 1
ATOM 713 N N . GLY A 1 95 ? 16.135 3.513 -12.214 1.00 70.38 95 GLY A N 1
ATOM 714 C CA . GLY A 1 95 ? 16.630 4.508 -13.172 1.00 70.38 95 GLY A CA 1
ATOM 715 C C . GLY A 1 95 ? 17.992 5.079 -12.762 1.00 70.38 95 GLY A C 1
ATOM 716 O O . GLY A 1 95 ? 18.925 5.085 -13.561 1.00 70.38 95 GLY A O 1
ATOM 717 N N . PHE A 1 96 ? 18.154 5.468 -11.493 1.00 72.56 96 PHE A N 1
ATOM 718 C CA . PHE A 1 96 ? 19.448 5.917 -10.956 1.00 72.56 96 PHE A CA 1
ATOM 719 C C . PHE A 1 96 ? 20.497 4.802 -10.892 1.00 72.56 96 PHE A C 1
ATOM 721 O O . PHE A 1 96 ? 21.683 5.071 -11.057 1.00 72.56 96 PHE A O 1
ATOM 728 N N . ALA A 1 97 ? 20.071 3.555 -10.682 1.00 71.56 97 ALA A N 1
ATOM 729 C CA . ALA A 1 97 ? 20.948 2.387 -10.706 1.00 71.56 97 ALA A CA 1
ATOM 730 C C . ALA A 1 97 ? 21.366 1.959 -12.130 1.00 71.56 97 ALA A C 1
ATOM 732 O O . ALA A 1 97 ? 22.125 1.004 -12.274 1.00 71.56 97 ALA A O 1
ATOM 733 N N . GLY A 1 98 ? 20.880 2.639 -13.177 1.00 67.38 98 GLY A N 1
ATOM 734 C CA . GLY A 1 98 ? 21.219 2.351 -14.573 1.00 67.38 98 GLY A CA 1
ATOM 735 C C . GLY A 1 98 ? 20.523 1.119 -15.154 1.00 67.38 98 GLY A C 1
ATOM 736 O O . GLY A 1 98 ? 20.948 0.616 -16.191 1.00 67.38 98 GLY A O 1
ATOM 737 N N . LEU A 1 99 ? 19.463 0.620 -14.510 1.00 70.06 99 LEU A N 1
ATOM 738 C CA . LEU A 1 99 ? 18.748 -0.578 -14.960 1.00 70.06 99 LEU A CA 1
ATOM 739 C C . LEU A 1 99 ? 17.827 -0.300 -16.159 1.00 70.06 99 LEU A C 1
ATOM 741 O O . LEU A 1 99 ? 17.578 -1.211 -16.942 1.00 70.06 99 LEU A O 1
ATOM 745 N N . TYR A 1 100 ? 17.350 0.942 -16.327 1.00 67.12 100 TYR A N 1
ATOM 746 C CA . TYR A 1 100 ? 16.500 1.356 -17.451 1.00 67.12 100 TYR A CA 1
ATOM 747 C C . TYR A 1 100 ? 16.718 2.826 -17.824 1.00 67.12 100 TYR A C 1
ATOM 749 O O . TYR A 1 100 ? 16.930 3.674 -16.960 1.00 67.12 100 TYR A O 1
ATOM 757 N N . LEU A 1 101 ? 16.589 3.132 -19.118 1.00 67.38 101 LEU A N 1
ATOM 758 C CA . LEU A 1 101 ? 16.582 4.491 -19.662 1.00 67.38 101 LEU A CA 1
ATOM 759 C C . LEU A 1 101 ? 15.137 4.898 -19.972 1.00 67.38 101 LEU A C 1
ATOM 761 O O . LEU A 1 101 ? 14.678 4.800 -21.107 1.00 67.38 101 LEU A O 1
ATOM 765 N N . LEU A 1 102 ? 14.402 5.302 -18.939 1.00 72.38 102 LEU A N 1
ATOM 766 C CA . LEU A 1 102 ? 13.085 5.922 -19.078 1.00 72.38 102 LEU A CA 1
ATOM 767 C C . LEU A 1 102 ? 13.222 7.431 -18.919 1.00 72.38 102 LEU A C 1
ATOM 769 O O . LEU A 1 102 ? 13.916 7.911 -18.021 1.00 72.38 102 LEU A O 1
ATOM 773 N N . GLU A 1 103 ? 12.527 8.183 -19.768 1.00 84.62 103 GLU A N 1
ATOM 774 C CA . GLU A 1 103 ? 12.384 9.617 -19.557 1.00 84.62 103 GLU A CA 1
ATOM 775 C C . GLU A 1 103 ? 11.654 9.859 -18.219 1.00 84.62 103 GLU A C 1
ATOM 777 O O . GLU A 1 103 ? 10.630 9.214 -17.967 1.00 84.62 103 GLU A O 1
ATOM 782 N N . PRO A 1 104 ? 12.130 10.765 -17.343 1.00 82.44 104 PRO A N 1
ATOM 783 C CA . PRO A 1 104 ? 11.523 10.995 -16.027 1.00 82.44 104 PRO A CA 1
ATOM 784 C C . PRO A 1 104 ? 10.016 11.289 -16.069 1.00 82.44 104 PRO A C 1
ATOM 786 O O . PRO A 1 104 ? 9.272 10.883 -15.177 1.00 82.44 104 PRO A O 1
ATOM 789 N N . SER A 1 105 ? 9.564 11.963 -17.129 1.00 87.81 105 SER A N 1
ATOM 790 C CA . SER A 1 105 ? 8.161 12.294 -17.400 1.00 87.81 105 SER A CA 1
ATOM 791 C C . SER A 1 105 ? 7.280 11.060 -17.644 1.00 87.81 105 SER A C 1
ATOM 793 O O . SER A 1 105 ? 6.082 11.096 -17.362 1.00 87.81 105 SER A O 1
ATOM 795 N N . ALA A 1 106 ? 7.860 9.951 -18.111 1.00 89.31 106 ALA A N 1
ATOM 796 C CA . ALA A 1 106 ? 7.149 8.718 -18.440 1.00 89.31 106 ALA A CA 1
ATOM 797 C C . ALA A 1 106 ? 6.971 7.771 -17.239 1.00 89.31 106 ALA A C 1
ATOM 799 O O . ALA A 1 106 ? 6.121 6.880 -17.288 1.00 89.31 106 ALA A O 1
ATOM 800 N N . VAL A 1 107 ? 7.725 7.958 -16.148 1.00 89.50 107 VAL A N 1
ATOM 801 C CA . VAL A 1 107 ? 7.715 7.058 -14.977 1.00 89.50 107 VAL A CA 1
ATOM 802 C C . VAL A 1 107 ? 6.314 6.881 -14.365 1.00 89.50 107 VAL A C 1
ATOM 804 O O . VAL A 1 107 ? 5.926 5.735 -14.123 1.00 89.50 107 VAL A O 1
ATOM 807 N N . PRO A 1 108 ? 5.494 7.935 -14.157 1.00 91.38 108 PRO A N 1
ATOM 808 C CA . PRO A 1 108 ? 4.142 7.758 -13.625 1.00 91.38 108 PRO A CA 1
ATOM 809 C C . PRO A 1 108 ? 3.247 6.905 -14.529 1.00 91.38 108 PRO A C 1
ATOM 811 O O . PRO A 1 108 ? 2.510 6.051 -14.037 1.00 91.38 108 PRO A O 1
ATOM 814 N N . PHE A 1 109 ? 3.331 7.106 -15.847 1.00 92.25 109 PHE A N 1
ATOM 815 C CA . PHE A 1 109 ? 2.551 6.337 -16.817 1.00 92.25 109 PHE A CA 1
ATOM 816 C C . PHE A 1 109 ? 3.003 4.877 -16.868 1.00 92.25 109 PHE A C 1
ATOM 818 O O . PHE A 1 109 ? 2.171 3.973 -16.863 1.00 92.25 109 PHE A O 1
ATOM 825 N N . PHE A 1 110 ? 4.316 4.644 -16.840 1.00 91.12 110 PHE A N 1
ATOM 826 C CA . PHE A 1 110 ? 4.897 3.309 -16.760 1.00 91.12 110 PHE A CA 1
ATOM 827 C C . PHE A 1 110 ? 4.364 2.544 -15.538 1.00 91.12 110 PHE A C 1
ATOM 829 O O . PHE A 1 110 ? 3.857 1.432 -15.675 1.00 91.12 110 PHE A O 1
ATOM 836 N N . ILE A 1 111 ? 4.378 3.165 -14.355 1.00 93.38 111 ILE A N 1
ATOM 837 C CA . ILE A 1 111 ? 3.845 2.548 -13.132 1.00 93.38 111 ILE A CA 1
ATOM 838 C C . ILE A 1 111 ? 2.346 2.286 -13.246 1.00 93.38 111 ILE A C 1
ATOM 840 O O . ILE A 1 111 ? 1.893 1.192 -12.915 1.00 93.38 111 ILE A O 1
ATOM 844 N N . ALA A 1 112 ? 1.575 3.252 -13.746 1.00 93.19 112 ALA A N 1
ATOM 845 C CA . ALA A 1 112 ? 0.137 3.089 -13.919 1.00 93.19 112 ALA A CA 1
ATOM 846 C C . ALA A 1 112 ? -0.207 1.926 -14.862 1.00 93.19 112 ALA A C 1
ATOM 848 O O . ALA A 1 112 ? -1.160 1.202 -14.594 1.00 93.19 112 ALA A O 1
ATOM 849 N N . HIS A 1 113 ? 0.568 1.733 -15.932 1.00 93.75 113 HIS A N 1
ATOM 850 C CA . HIS A 1 113 ? 0.348 0.673 -16.911 1.00 93.75 113 HIS A CA 1
ATOM 851 C C . HIS A 1 113 ? 0.721 -0.709 -16.360 1.00 93.75 113 HIS A C 1
ATOM 853 O O . HIS A 1 113 ? -0.098 -1.626 -16.385 1.00 93.75 113 HIS A O 1
ATOM 859 N N . PHE A 1 114 ? 1.935 -0.857 -15.822 1.00 92.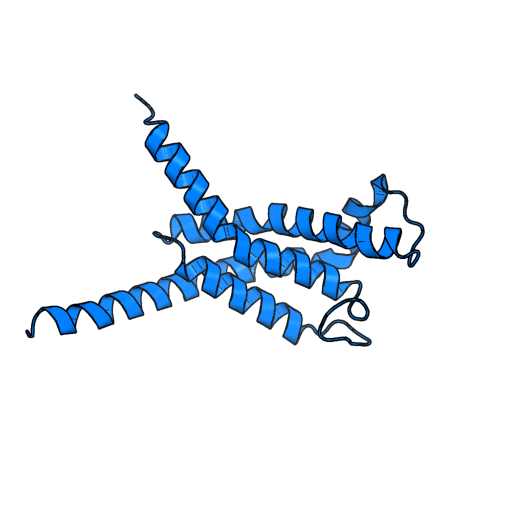31 114 PHE A N 1
ATOM 860 C CA . PHE A 1 114 ? 2.458 -2.167 -15.426 1.00 92.31 114 PHE A CA 1
ATOM 861 C C . PHE A 1 114 ? 1.972 -2.635 -14.049 1.00 92.31 114 PHE A C 1
ATOM 863 O O . PHE A 1 114 ? 1.804 -3.834 -13.844 1.00 92.31 114 PHE A O 1
ATOM 870 N N . ALA A 1 115 ? 1.666 -1.720 -13.124 1.00 94.31 115 ALA A N 1
ATOM 871 C CA . ALA A 1 115 ? 1.124 -2.066 -11.807 1.00 94.31 115 ALA A CA 1
ATOM 872 C C . ALA A 1 115 ? -0.412 -1.967 -11.732 1.00 94.31 115 ALA A C 1
ATOM 874 O O . ALA A 1 115 ? -0.969 -2.052 -10.635 1.00 94.31 115 ALA A O 1
ATOM 875 N N . VAL A 1 116 ? -1.119 -1.801 -12.861 1.00 93.75 116 VAL A N 1
ATOM 876 C CA . VAL A 1 116 ? -2.575 -1.551 -12.882 1.00 93.75 116 VAL A CA 1
ATOM 877 C C . VAL A 1 116 ? -3.362 -2.585 -12.078 1.00 93.75 116 VAL A C 1
ATOM 879 O O . VAL A 1 116 ? -4.250 -2.226 -11.308 1.00 93.75 116 VAL A O 1
ATOM 882 N N . LEU A 1 117 ? -2.998 -3.866 -12.191 1.00 93.88 117 LEU A N 1
ATOM 883 C CA . LEU A 1 117 ? -3.668 -4.946 -11.471 1.00 93.88 117 LEU A CA 1
ATOM 884 C C . LEU A 1 117 ? -3.507 -4.793 -9.957 1.00 93.88 117 LEU A C 1
ATOM 886 O O . LEU A 1 117 ? -4.484 -4.928 -9.226 1.00 93.88 117 LEU A O 1
ATOM 890 N N . VAL A 1 118 ? -2.304 -4.456 -9.485 1.00 95.44 118 VAL A N 1
ATOM 891 C CA . VAL A 1 118 ? -2.037 -4.229 -8.057 1.00 95.44 118 VAL A CA 1
ATOM 892 C C . VAL A 1 118 ? -2.795 -3.003 -7.558 1.00 95.44 118 VAL A C 1
ATOM 894 O O . VAL A 1 118 ? -3.432 -3.063 -6.507 1.00 95.44 118 VAL A O 1
ATOM 897 N N . LEU A 1 119 ? -2.791 -1.911 -8.327 1.00 94.00 119 LEU A N 1
ATOM 898 C CA . LEU A 1 119 ? -3.511 -0.683 -7.986 1.00 94.00 119 LEU A CA 1
ATOM 899 C C . LEU A 1 119 ? -5.019 -0.941 -7.860 1.00 94.00 119 LEU A C 1
ATOM 901 O O . LEU A 1 119 ? -5.619 -0.570 -6.851 1.00 94.00 119 LEU A O 1
ATOM 905 N N . VAL A 1 120 ? -5.620 -1.638 -8.825 1.00 95.12 120 VAL A N 1
ATOM 906 C CA . VAL A 1 120 ? -7.050 -1.977 -8.807 1.00 95.12 120 VAL A CA 1
ATOM 907 C C . VAL A 1 120 ? -7.382 -2.929 -7.661 1.00 95.12 120 VAL A C 1
ATOM 909 O O . VAL A 1 120 ? -8.358 -2.697 -6.953 1.00 95.12 120 VAL A O 1
ATOM 912 N N . LEU A 1 121 ? -6.572 -3.967 -7.434 1.00 95.25 121 LEU A N 1
ATOM 913 C CA . LEU A 1 121 ? -6.786 -4.937 -6.354 1.00 95.25 121 LEU A CA 1
ATOM 914 C C . LEU A 1 121 ? -6.594 -4.337 -4.962 1.00 95.25 121 LEU A C 1
ATOM 916 O O . LEU A 1 121 ? -7.249 -4.765 -4.012 1.00 95.25 121 LEU A O 1
ATOM 920 N N . SER A 1 122 ? -5.734 -3.332 -4.825 1.00 95.50 122 SER A N 1
ATOM 921 C CA . SER A 1 122 ? -5.508 -2.681 -3.537 1.00 95.50 122 SER A CA 1
ATOM 922 C C . SER A 1 122 ? -6.763 -1.995 -3.002 1.00 95.50 122 SER A C 1
ATOM 924 O O . SER A 1 122 ? -6.959 -1.965 -1.794 1.00 95.50 122 SER A O 1
ATOM 926 N N . PHE A 1 123 ? -7.667 -1.521 -3.864 1.00 95.50 123 PHE A N 1
ATOM 927 C CA . PHE A 1 123 ? -8.911 -0.893 -3.424 1.00 95.50 123 PHE A CA 1
ATOM 928 C C . PHE A 1 123 ? -9.816 -1.843 -2.613 1.00 95.50 123 PHE A C 1
ATOM 930 O O . PHE A 1 123 ? -10.055 -1.556 -1.436 1.00 95.50 123 PHE A O 1
ATOM 937 N N . PRO A 1 124 ? -10.298 -2.984 -3.152 1.00 96.75 124 PRO A N 1
ATOM 938 C CA . PRO A 1 124 ? -11.116 -3.911 -2.376 1.00 96.75 124 PRO A CA 1
ATOM 939 C C . PRO A 1 124 ? -10.353 -4.508 -1.186 1.00 96.75 124 PRO A C 1
ATOM 941 O O . PRO A 1 124 ? -10.945 -4.678 -0.121 1.00 96.75 124 PRO A O 1
ATOM 944 N N . VAL A 1 125 ? -9.045 -4.771 -1.314 1.00 97.06 125 VAL A N 1
ATOM 945 C CA . VAL A 1 125 ? -8.231 -5.300 -0.204 1.00 97.06 125 VAL A CA 1
ATOM 946 C C . VAL A 1 125 ? -8.119 -4.290 0.940 1.00 97.06 125 VAL A C 1
ATOM 948 O O . VAL A 1 125 ? -8.320 -4.665 2.097 1.00 97.06 125 VAL A O 1
ATOM 951 N N . ASN A 1 126 ? -7.884 -3.011 0.638 1.00 96.31 126 ASN A N 1
ATOM 952 C CA . ASN A 1 126 ? -7.805 -1.956 1.645 1.00 96.31 126 ASN A CA 1
ATOM 953 C C . ASN A 1 126 ? -9.138 -1.784 2.379 1.00 96.31 126 ASN A C 1
ATOM 955 O O . ASN A 1 126 ? -9.146 -1.640 3.601 1.00 96.31 126 ASN A O 1
ATOM 959 N N . LEU A 1 127 ? -10.268 -1.838 1.666 1.00 96.81 127 LEU A N 1
ATOM 960 C CA . LEU A 1 127 ? -11.597 -1.743 2.278 1.00 96.81 127 LEU A CA 1
ATOM 961 C C . LEU A 1 127 ? -11.894 -2.938 3.190 1.00 96.81 127 LEU A C 1
ATOM 963 O O . LEU A 1 127 ? -12.314 -2.750 4.333 1.00 96.81 127 LEU A O 1
ATOM 967 N N . LEU A 1 128 ? -11.639 -4.160 2.715 1.00 97.31 128 LEU A N 1
ATOM 968 C CA . LEU A 1 128 ? -11.823 -5.374 3.512 1.00 97.31 128 LEU A CA 1
ATOM 969 C C . LEU A 1 128 ? -10.924 -5.362 4.750 1.00 97.31 128 LEU A C 1
ATOM 971 O O . LEU A 1 128 ? -11.396 -5.603 5.861 1.00 97.31 128 LEU A O 1
ATOM 975 N N . GLY A 1 129 ? -9.646 -5.022 4.583 1.00 96.00 129 GLY A N 1
ATOM 976 C CA . GLY A 1 129 ? -8.705 -4.915 5.689 1.00 96.00 129 GLY A CA 1
ATOM 977 C C . GLY A 1 129 ? -9.099 -3.829 6.691 1.00 96.00 129 GLY A C 1
ATOM 978 O O . GLY A 1 129 ? -9.021 -4.069 7.893 1.00 96.00 129 GLY A O 1
ATOM 979 N N . ALA A 1 130 ? -9.609 -2.681 6.236 1.00 95.06 130 ALA A N 1
ATOM 980 C CA . ALA A 1 130 ? -10.107 -1.627 7.119 1.00 95.06 130 ALA A CA 1
ATOM 981 C C . ALA A 1 130 ? -11.253 -2.122 8.018 1.00 95.06 130 ALA A C 1
ATOM 983 O O . ALA A 1 130 ? -11.226 -1.890 9.229 1.00 95.06 130 ALA A O 1
ATOM 984 N N . VAL A 1 131 ? -12.221 -2.849 7.447 1.00 97.06 131 VAL A N 1
ATOM 985 C CA . VAL A 1 131 ? -13.341 -3.447 8.193 1.00 97.06 131 VAL A CA 1
ATOM 986 C C . VAL A 1 131 ? -12.840 -4.502 9.178 1.00 97.06 131 VAL A C 1
ATOM 988 O O . VAL A 1 131 ? -13.153 -4.432 10.366 1.00 97.06 131 VAL A O 1
ATOM 991 N N . ILE A 1 132 ? -12.024 -5.453 8.716 1.00 97.00 132 ILE A N 1
ATOM 992 C CA . ILE A 1 132 ? -11.477 -6.529 9.556 1.00 97.00 132 ILE A CA 1
ATOM 993 C C . ILE A 1 132 ? -10.653 -5.944 10.711 1.00 97.00 132 ILE A C 1
ATOM 995 O O . ILE A 1 132 ? -10.823 -6.345 11.861 1.00 97.00 132 ILE A O 1
ATOM 999 N N . GLY A 1 133 ? -9.798 -4.960 10.432 1.00 95.31 133 GLY A N 1
ATOM 1000 C CA . GLY A 1 133 ? -8.974 -4.294 11.437 1.00 95.31 133 GLY A CA 1
ATOM 1001 C C . GLY A 1 133 ? -9.799 -3.576 12.505 1.00 95.31 133 GLY A C 1
ATOM 1002 O O . GLY A 1 133 ? -9.480 -3.671 13.692 1.00 95.31 133 GLY A O 1
ATOM 1003 N N . GLN A 1 134 ? -10.892 -2.916 12.115 1.00 93.94 134 GLN A N 1
ATOM 1004 C CA . GLN A 1 134 ? -11.835 -2.318 13.065 1.00 93.94 134 GLN A CA 1
ATOM 1005 C C . GLN A 1 134 ? -12.510 -3.381 13.941 1.00 93.94 134 GLN A C 1
ATOM 1007 O O . GLN A 1 134 ? -12.485 -3.259 15.163 1.00 93.94 134 GLN A O 1
ATOM 1012 N N . LEU A 1 135 ? -13.011 -4.471 13.350 1.00 94.25 135 LEU A N 1
ATOM 1013 C CA . LEU A 1 135 ? -13.637 -5.567 14.102 1.00 94.25 135 LEU A CA 1
ATOM 1014 C C . LEU A 1 135 ? -12.679 -6.197 15.122 1.00 94.25 135 LEU A C 1
ATOM 1016 O O . LEU A 1 135 ? -13.061 -6.444 16.268 1.00 94.25 135 LEU A O 1
ATOM 1020 N N . ILE A 1 136 ? -11.419 -6.422 14.735 1.00 94.31 136 ILE A N 1
ATOM 1021 C CA . ILE A 1 136 ? -10.380 -6.941 15.637 1.00 94.31 136 ILE A CA 1
ATOM 1022 C C . ILE A 1 136 ? -10.141 -5.961 16.789 1.00 94.31 136 ILE A C 1
ATOM 1024 O O . ILE A 1 136 ? -10.113 -6.364 17.953 1.00 94.31 136 ILE A O 1
ATOM 1028 N N . ARG A 1 137 ? -9.987 -4.669 16.487 1.00 92.62 137 ARG A N 1
ATOM 1029 C CA . ARG A 1 137 ? -9.753 -3.625 17.490 1.00 92.62 137 ARG A CA 1
ATOM 1030 C C . ARG A 1 137 ? -10.899 -3.539 18.494 1.00 92.62 137 ARG A C 1
ATOM 1032 O O . ARG A 1 137 ? -10.638 -3.484 19.698 1.00 92.62 137 ARG A O 1
ATOM 1039 N N . ASP A 1 138 ? -12.136 -3.549 18.014 1.00 90.75 138 ASP A N 1
ATOM 1040 C CA . ASP A 1 138 ? -13.326 -3.486 18.858 1.00 90.75 138 ASP A CA 1
ATOM 1041 C C . ASP A 1 138 ? -13.414 -4.722 19.747 1.00 90.75 138 ASP A C 1
ATOM 1043 O O . ASP A 1 138 ? -13.562 -4.597 20.962 1.00 90.75 138 ASP A O 1
ATOM 1047 N N . ARG A 1 139 ? -13.171 -5.915 19.189 1.00 89.62 139 ARG A N 1
ATOM 1048 C CA . ARG A 1 139 ? -13.133 -7.158 19.968 1.00 89.62 139 ARG A CA 1
ATOM 1049 C C . ARG A 1 139 ? -12.083 -7.119 21.081 1.00 89.62 139 ARG A C 1
ATOM 1051 O O . ARG A 1 139 ? -12.378 -7.523 22.206 1.00 89.62 139 ARG A O 1
ATOM 1058 N N . VAL A 1 140 ? -10.885 -6.610 20.790 1.00 88.19 140 VAL A N 1
ATOM 1059 C CA . VAL A 1 140 ? -9.786 -6.467 21.764 1.00 88.19 140 VAL A CA 1
ATOM 1060 C C . VAL A 1 140 ? -10.093 -5.406 22.827 1.00 88.19 140 VAL A C 1
ATOM 1062 O O . VAL A 1 140 ? -9.674 -5.542 23.977 1.00 88.19 140 VAL A O 1
ATOM 1065 N N . ARG A 1 141 ? -10.820 -4.339 22.485 1.00 84.75 141 ARG A N 1
ATOM 1066 C CA . ARG A 1 141 ? -11.254 -3.325 23.459 1.00 84.75 141 ARG A CA 1
ATOM 1067 C C . ARG A 1 141 ? -12.324 -3.873 24.392 1.00 84.75 141 ARG A C 1
ATOM 1069 O O . ARG A 1 141 ? -12.192 -3.728 25.607 1.00 84.75 141 ARG A O 1
ATOM 1076 N N . THR A 1 142 ? -13.331 -4.547 23.846 1.00 77.19 142 THR A N 1
ATOM 1077 C CA . THR A 1 142 ? -14.413 -5.147 24.631 1.00 77.19 142 THR A CA 1
ATOM 1078 C C . THR A 1 142 ? -13.895 -6.236 25.564 1.00 77.19 142 THR A C 1
ATOM 1080 O O . THR A 1 142 ? -14.332 -6.291 26.705 1.00 77.19 142 THR A O 1
ATOM 1083 N N . SER A 1 143 ? -12.915 -7.050 25.155 1.00 72.69 143 SER A N 1
ATOM 1084 C CA . SER A 1 143 ? -12.335 -8.086 26.027 1.00 72.69 143 SER A CA 1
ATOM 1085 C C . SER A 1 143 ? -11.491 -7.541 27.188 1.00 72.69 143 SER A C 1
ATOM 1087 O O . SER A 1 143 ? -11.284 -8.245 28.174 1.00 72.69 143 SER A O 1
ATOM 1089 N N . ARG A 1 144 ? -11.016 -6.289 27.114 1.00 62.75 144 ARG A N 1
ATOM 1090 C CA . ARG A 1 144 ? -10.235 -5.637 28.184 1.00 62.75 144 ARG A CA 1
ATOM 1091 C C . ARG A 1 144 ? -11.092 -4.952 29.252 1.00 62.75 144 ARG A C 1
ATOM 1093 O O . ARG A 1 144 ? -10.585 -4.685 30.338 1.00 62.75 144 ARG A O 1
ATOM 1100 N N . LEU A 1 145 ? -12.362 -4.668 28.965 1.00 59.19 145 LEU A N 1
ATOM 1101 C CA . LEU A 1 145 ? -13.298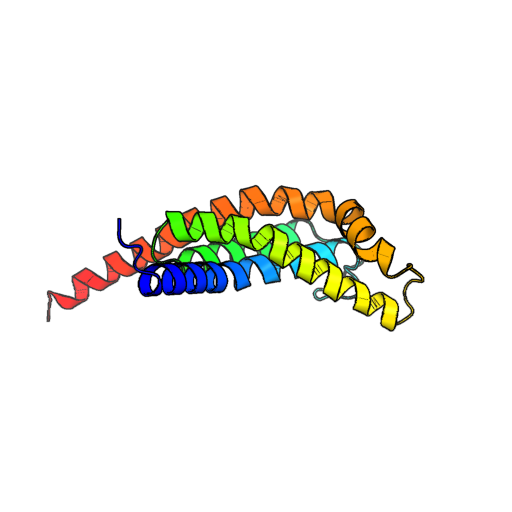 -4.036 29.904 1.00 59.19 145 LEU A CA 1
ATOM 1102 C C . LEU A 1 145 ? -13.750 -4.943 31.078 1.00 59.19 145 LEU A C 1
ATOM 1104 O O . LEU A 1 145 ? -13.796 -4.426 32.194 1.00 59.19 145 LEU A O 1
ATOM 1108 N N . PRO A 1 146 ? -13.994 -6.264 30.917 1.00 53.69 146 PRO A N 1
ATOM 1109 C CA . PRO A 1 146 ? -14.383 -7.138 32.028 1.00 53.69 146 PRO A CA 1
ATOM 1110 C C . PRO A 1 146 ? -13.347 -7.191 33.161 1.00 53.69 146 PRO A C 1
ATOM 1112 O O . PRO A 1 146 ? -13.715 -7.240 34.328 1.00 53.69 146 PRO A O 1
ATOM 1115 N N . ASN A 1 147 ? -12.052 -7.098 32.838 1.00 50.22 147 ASN A N 1
ATOM 1116 C CA . ASN A 1 147 ? -10.964 -7.197 33.821 1.00 50.22 147 ASN A CA 1
ATOM 1117 C C . ASN A 1 147 ? -10.795 -5.963 34.729 1.00 50.22 147 ASN A C 1
ATOM 1119 O O . ASN A 1 147 ? -9.956 -5.989 35.628 1.00 50.22 147 ASN A O 1
ATOM 1123 N N . ARG A 1 148 ? -11.532 -4.868 34.491 1.00 50.34 148 ARG A N 1
ATOM 1124 C CA . ARG A 1 148 ? -11.464 -3.648 35.320 1.00 50.34 148 ARG A CA 1
ATOM 1125 C C . ARG A 1 148 ? -12.594 -3.517 36.338 1.00 50.34 148 ARG A C 1
ATOM 1127 O O . ARG A 1 148 ? -12.496 -2.656 37.198 1.00 50.34 148 ARG A O 1
ATOM 1134 N N . LEU A 1 149 ? -13.637 -4.341 36.242 1.00 52.91 149 LEU A N 1
ATOM 1135 C CA . LEU A 1 149 ? -14.782 -4.322 37.165 1.00 52.91 149 LEU A CA 1
ATOM 1136 C C . LEU A 1 149 ? -14.721 -5.445 38.214 1.00 52.91 149 LEU A C 1
ATOM 1138 O O . LEU A 1 149 ? -15.609 -5.549 39.050 1.00 52.91 149 LEU A O 1
ATOM 1142 N N . SER A 1 150 ? -13.680 -6.282 38.172 1.00 52.53 150 SER A N 1
ATOM 1143 C CA . SER A 1 150 ? -13.451 -7.397 39.101 1.00 52.53 150 SER A CA 1
ATOM 1144 C C . SER A 1 150 ? -12.233 -7.188 40.016 1.00 52.53 150 SER A C 1
ATOM 1146 O O . SER A 1 150 ? -11.653 -8.168 40.485 1.00 52.53 150 SER A O 1
ATOM 1148 N N . ARG A 1 151 ? -11.787 -5.942 40.212 1.00 44.22 151 ARG A N 1
ATOM 1149 C CA . ARG A 1 151 ? -10.738 -5.561 41.168 1.00 44.22 151 ARG A CA 1
ATOM 1150 C C . ARG A 1 151 ? -11.220 -4.428 42.051 1.00 44.22 151 ARG A C 1
ATOM 1152 O O . ARG A 1 151 ? -11.844 -3.506 41.484 1.00 44.22 151 ARG A O 1
#

Sequence (151 aa):
MNIDWSAQFRRVLRILRTSIVPALALGYTAFYSIYPSATFPVSSDASFGWILLVLLTASVVGGMQAEYLQEALVAAVAALPLGFALAVLLAFTPGFAGLYLLEPSAVPFFIAHFAVLVLVLSFPVNLLGAVIGQLIRDRVRTSRLPNRLSR

Secondary structure (DSSP, 8-state):
----HHHHHHHHHHHHHHHHHHHHHHHHHHHHHH-GGGSSSP-SS--HHHHHHHHHHHHHHHHHH-SSHHHHHHHHHHHHHHHHHHHHHHHHHHHHTTS----GGGHHHHHHHHTHHHHHHHHHHHHHHHHHHHHHHHHHHHHHSGGGS--